Protein AF-A0A963E3A6-F1 (afdb_monomer)

Structure (mmCIF, N/CA/C/O backbone):
data_AF-A0A963E3A6-F1
#
_entry.id   AF-A0A963E3A6-F1
#
loop_
_atom_site.group_PDB
_atom_site.id
_atom_site.type_symbol
_atom_site.label_atom_id
_atom_site.label_alt_id
_atom_site.label_comp_id
_atom_site.label_asym_id
_atom_site.label_entity_id
_atom_site.label_seq_id
_atom_site.pdbx_PDB_ins_code
_atom_site.Cartn_x
_atom_site.Cartn_y
_atom_site.Cartn_z
_atom_site.occupancy
_atom_site.B_iso_or_equiv
_atom_site.auth_seq_id
_atom_site.auth_comp_id
_atom_site.auth_asym_id
_atom_site.auth_atom_i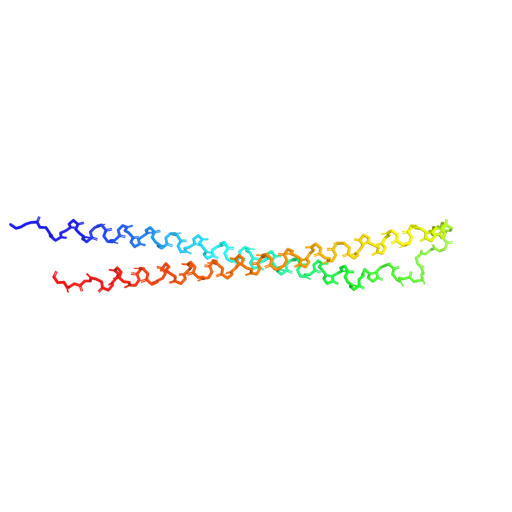d
_atom_site.pdbx_PDB_model_num
ATOM 1 N N . MET A 1 1 ? -28.104 -14.022 41.139 1.00 46.38 1 MET A N 1
ATOM 2 C CA . MET A 1 1 ? -27.861 -13.236 39.913 1.00 46.38 1 MET A CA 1
ATOM 3 C C . MET A 1 1 ? -26.509 -12.563 40.061 1.00 46.38 1 MET A C 1
ATOM 5 O O . MET A 1 1 ? -26.371 -11.742 40.955 1.00 46.38 1 MET A O 1
ATOM 9 N N . MET A 1 2 ? -25.504 -12.970 39.286 1.00 51.81 2 MET A N 1
ATOM 10 C CA . MET A 1 2 ? -24.153 -12.397 39.337 1.00 51.81 2 MET A CA 1
ATOM 11 C C . MET A 1 2 ? -23.502 -12.544 37.960 1.00 51.81 2 MET A C 1
ATOM 13 O O . MET A 1 2 ? -22.680 -13.426 37.794 1.00 51.81 2 MET A O 1
ATOM 17 N N . PHE A 1 3 ? -23.914 -11.745 36.967 1.00 53.28 3 PHE A N 1
ATOM 18 C CA . PHE A 1 3 ? -23.296 -11.755 35.627 1.00 53.28 3 PHE A CA 1
ATOM 19 C C . PHE A 1 3 ? -23.342 -10.417 34.843 1.00 53.28 3 PHE A C 1
ATOM 21 O O . PHE A 1 3 ? -23.596 -10.457 33.648 1.00 53.28 3 PHE A O 1
ATOM 28 N N . PRO A 1 4 ? -23.074 -9.229 35.426 1.00 58.00 4 PRO A N 1
ATOM 29 C CA . PRO A 1 4 ? -22.722 -8.075 34.593 1.00 58.00 4 PRO A CA 1
ATOM 30 C C . PRO A 1 4 ? -21.204 -7.975 34.363 1.00 58.00 4 PRO A C 1
ATOM 32 O O . PRO A 1 4 ? -20.768 -7.852 33.231 1.00 58.00 4 PRO A O 1
ATOM 35 N N . ILE A 1 5 ? -20.369 -8.107 35.403 1.00 57.50 5 ILE A N 1
ATOM 36 C CA . ILE A 1 5 ? -18.941 -7.704 35.373 1.00 57.50 5 ILE A CA 1
ATOM 37 C C . ILE A 1 5 ? -18.089 -8.466 34.336 1.00 57.50 5 ILE A C 1
ATOM 39 O O . ILE A 1 5 ? -17.165 -7.893 33.768 1.00 57.50 5 ILE A O 1
ATOM 43 N N . ILE A 1 6 ? -18.394 -9.741 34.074 1.00 62.00 6 ILE A N 1
ATOM 44 C CA . ILE A 1 6 ? -17.593 -10.583 33.167 1.00 62.00 6 ILE A CA 1
ATOM 45 C C . ILE A 1 6 ? -17.747 -10.128 31.705 1.00 62.00 6 ILE A C 1
ATOM 47 O O . ILE A 1 6 ? -16.752 -10.044 30.997 1.00 62.00 6 ILE A O 1
ATOM 51 N N . VAL A 1 7 ? -18.960 -9.743 31.291 1.00 60.44 7 VAL A N 1
ATOM 52 C CA . VAL A 1 7 ? -19.260 -9.324 29.908 1.00 60.44 7 VAL A CA 1
ATOM 53 C C . VAL A 1 7 ? -18.607 -7.976 29.574 1.00 60.44 7 VAL A C 1
ATOM 55 O O . VAL A 1 7 ? -18.072 -7.795 28.485 1.00 60.44 7 VAL A O 1
ATOM 58 N N . TRP A 1 8 ? -18.566 -7.041 30.530 1.00 59.34 8 TRP A N 1
ATOM 59 C CA . TRP A 1 8 ? -17.898 -5.743 30.3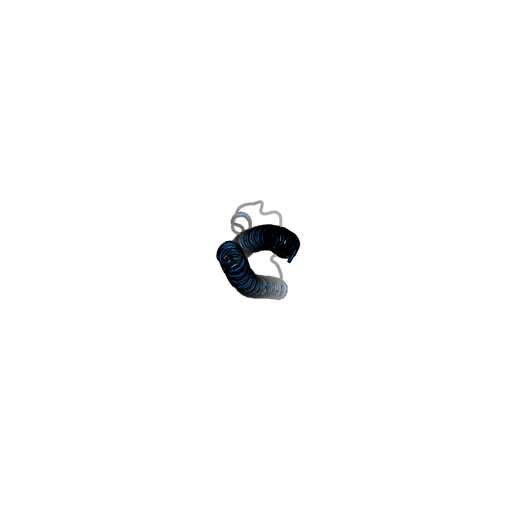43 1.00 59.34 8 TRP A CA 1
ATOM 60 C C . TRP A 1 8 ? -16.384 -5.884 30.178 1.00 59.34 8 TRP A C 1
ATOM 62 O O . TRP A 1 8 ? -15.801 -5.287 29.277 1.00 59.34 8 TRP A O 1
ATOM 72 N N . ALA A 1 9 ? -15.753 -6.715 31.013 1.00 68.50 9 ALA A N 1
ATOM 73 C CA . ALA A 1 9 ? -14.316 -6.960 30.934 1.00 68.50 9 ALA A CA 1
ATOM 74 C C . ALA A 1 9 ? -13.909 -7.657 29.621 1.00 68.50 9 ALA A C 1
ATOM 76 O O . ALA A 1 9 ? -12.809 -7.424 29.122 1.00 68.50 9 ALA A O 1
ATOM 77 N N . GLU A 1 10 ? -14.779 -8.497 29.051 1.00 73.19 10 GLU A N 1
ATOM 78 C CA . GLU A 1 10 ? -14.562 -9.125 27.741 1.00 73.19 10 GLU A CA 1
ATOM 79 C C . GLU A 1 10 ? -14.659 -8.103 26.596 1.00 73.19 10 GLU A C 1
ATOM 81 O O . GLU A 1 10 ? -13.745 -8.045 25.770 1.00 73.19 10 GLU A O 1
ATOM 86 N N . ASN A 1 11 ? -15.672 -7.228 26.604 1.00 81.38 11 ASN A N 1
ATOM 87 C CA . ASN A 1 11 ? -15.819 -6.162 25.604 1.00 81.38 11 ASN A CA 1
ATOM 88 C C . ASN A 1 11 ? -14.648 -5.165 25.632 1.00 81.38 11 ASN A C 1
ATOM 90 O O . ASN A 1 11 ? -14.121 -4.803 24.582 1.00 81.38 11 ASN A O 1
ATOM 94 N N . GLU A 1 12 ? -14.184 -4.755 26.817 1.00 84.38 12 GLU A N 1
ATOM 95 C CA . GLU A 1 12 ? -13.017 -3.869 26.955 1.00 84.38 12 GLU A CA 1
ATOM 96 C C . GLU A 1 12 ? -11.739 -4.509 26.390 1.00 84.38 12 GLU A C 1
ATOM 98 O O . GLU A 1 12 ? -10.957 -3.861 25.690 1.00 84.38 12 GLU A O 1
ATOM 103 N N . GLN A 1 13 ? -11.521 -5.801 26.654 1.00 88.38 13 GLN A N 1
ATOM 104 C CA . GLN A 1 13 ? -10.378 -6.523 26.094 1.00 88.38 13 GLN A CA 1
ATOM 105 C C . GLN A 1 13 ? -10.465 -6.660 24.574 1.00 88.38 13 GLN A C 1
ATOM 107 O O . GLN A 1 13 ? -9.431 -6.625 23.900 1.00 88.38 13 GLN A O 1
ATOM 112 N N . GLU A 1 14 ? -11.665 -6.840 24.030 1.00 88.44 14 GLU A N 1
ATOM 113 C CA . GLU A 1 14 ? -11.882 -6.943 22.591 1.00 88.44 14 GLU A CA 1
ATOM 114 C C . GLU A 1 14 ? -11.654 -5.601 21.886 1.00 88.44 14 GLU A C 1
ATOM 116 O O . GLU A 1 14 ? -10.919 -5.559 20.897 1.00 88.44 14 GLU A O 1
ATOM 121 N N . VAL A 1 15 ? -12.142 -4.496 22.456 1.00 91.19 15 VAL A N 1
ATOM 122 C CA . VAL A 1 15 ? -11.861 -3.135 21.968 1.00 91.19 15 VAL A CA 1
ATOM 123 C C . VAL A 1 15 ? -10.355 -2.869 21.933 1.00 91.19 15 VAL A C 1
ATOM 125 O O . VAL A 1 15 ? -9.828 -2.515 20.881 1.00 91.19 15 VAL A O 1
ATOM 128 N N . LEU A 1 16 ? -9.621 -3.154 23.015 1.00 93.50 16 LEU A N 1
ATOM 129 C CA . LEU A 1 16 ? -8.162 -2.969 23.055 1.00 93.50 16 LEU A CA 1
ATOM 130 C C . LEU A 1 16 ? -7.421 -3.797 21.989 1.00 93.50 16 LEU A C 1
ATOM 132 O O . LEU A 1 16 ? -6.403 -3.365 21.434 1.00 93.50 16 LEU A O 1
ATOM 136 N N . ARG A 1 17 ? -7.901 -5.010 21.687 1.00 94.50 17 ARG A N 1
ATOM 137 C CA . ARG A 1 17 ? -7.327 -5.847 20.620 1.00 94.50 17 ARG A CA 1
ATOM 138 C C . ARG A 1 17 ? -7.582 -5.241 19.244 1.00 94.50 17 ARG A C 1
ATOM 140 O O . ARG A 1 17 ? -6.654 -5.210 18.431 1.00 94.50 17 ARG A O 1
ATOM 147 N N . LEU A 1 18 ? -8.796 -4.757 18.996 1.00 95.44 18 LEU A N 1
ATOM 148 C CA . LEU A 1 18 ? -9.171 -4.114 17.738 1.00 95.44 18 LEU A CA 1
ATOM 149 C C . LEU A 1 18 ? -8.431 -2.789 17.535 1.00 95.44 18 LEU A C 1
ATOM 151 O O . LEU A 1 18 ? -7.948 -2.536 16.436 1.00 95.44 18 LEU A O 1
ATOM 155 N N . GLU A 1 19 ? -8.240 -1.985 18.580 1.00 95.56 19 GLU A N 1
ATOM 156 C CA . GLU A 1 19 ? -7.432 -0.760 18.524 1.00 95.56 19 GLU A CA 1
ATOM 157 C C . GLU A 1 19 ? -5.970 -1.052 18.176 1.00 95.56 19 GLU A C 1
ATOM 159 O O . GLU A 1 19 ? -5.363 -0.370 17.347 1.00 95.56 19 GLU A O 1
ATOM 164 N N . LYS A 1 20 ? -5.392 -2.108 18.761 1.00 97.38 20 LYS A N 1
ATOM 165 C CA . LYS A 1 20 ? -4.033 -2.539 18.420 1.00 97.38 20 LYS A CA 1
ATOM 166 C C . LYS A 1 20 ? -3.933 -2.993 16.962 1.00 97.38 20 LYS A C 1
ATOM 168 O O . LYS A 1 20 ? -2.947 -2.677 16.292 1.00 97.38 20 LYS A O 1
ATOM 173 N N . ALA A 1 21 ? -4.929 -3.733 16.471 1.00 96.88 21 ALA A N 1
ATOM 174 C CA . ALA A 1 21 ? -5.006 -4.118 15.064 1.00 96.88 21 ALA A CA 1
ATOM 175 C C . ALA A 1 21 ? -5.135 -2.878 14.163 1.00 96.88 21 ALA A C 1
ATOM 177 O O . ALA A 1 21 ? -4.393 -2.750 13.193 1.00 96.88 21 ALA A O 1
ATOM 178 N N . LEU A 1 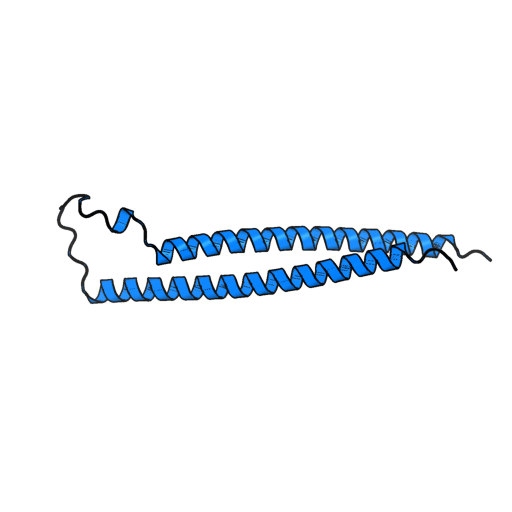22 ? -5.975 -1.915 14.547 1.00 97.19 22 LEU A N 1
ATOM 179 C CA . LEU A 1 22 ? -6.171 -0.657 13.835 1.00 97.19 22 LEU A CA 1
ATOM 180 C C . LEU A 1 22 ? -4.870 0.146 13.728 1.00 97.19 22 LEU A C 1
ATOM 182 O O . LEU A 1 22 ? -4.524 0.602 12.640 1.00 97.19 22 LEU A O 1
ATOM 186 N N . MET A 1 23 ? -4.115 0.278 14.823 1.00 97.62 23 MET A N 1
ATOM 187 C CA . MET A 1 23 ? -2.804 0.938 14.806 1.00 97.62 23 MET A CA 1
ATOM 188 C C . MET A 1 23 ? -1.833 0.248 13.847 1.00 97.62 23 MET A C 1
ATOM 190 O O . MET A 1 23 ? -1.118 0.922 13.106 1.00 97.62 23 MET A O 1
ATOM 194 N N . ARG A 1 24 ? -1.814 -1.090 13.827 1.00 97.94 24 ARG A N 1
ATOM 195 C CA . ARG A 1 24 ? -0.967 -1.853 12.903 1.00 97.94 24 ARG A CA 1
ATOM 196 C C . ARG A 1 24 ? -1.354 -1.599 11.445 1.00 97.94 24 ARG A C 1
ATOM 198 O O . ARG A 1 24 ? -0.475 -1.300 10.643 1.00 97.94 24 ARG A O 1
ATOM 205 N N . VAL A 1 25 ? -2.644 -1.671 11.119 1.00 98.06 25 VAL A N 1
ATOM 206 C CA . VAL A 1 25 ? -3.158 -1.409 9.763 1.00 98.06 25 VAL A CA 1
ATOM 207 C C . VAL A 1 25 ? -2.830 0.018 9.323 1.00 98.06 25 VAL A C 1
ATOM 209 O O . VAL A 1 25 ? -2.392 0.232 8.197 1.00 98.06 25 VAL A O 1
ATOM 212 N N . GLN A 1 26 ? -2.957 1.005 10.215 1.00 96.19 26 GLN A N 1
ATOM 213 C CA . GLN A 1 26 ? -2.581 2.392 9.921 1.00 96.19 26 GLN A CA 1
ATOM 214 C C . GLN A 1 26 ? -1.086 2.547 9.621 1.00 96.19 26 GLN A C 1
ATOM 216 O O . GLN A 1 26 ? -0.719 3.232 8.664 1.00 96.19 26 GLN A O 1
ATOM 221 N N . GLN A 1 27 ? -0.222 1.903 10.410 1.00 97.69 27 GLN A N 1
ATOM 222 C CA . GLN A 1 27 ? 1.223 1.911 10.170 1.00 97.69 27 GLN A CA 1
ATOM 223 C C . GLN A 1 27 ? 1.570 1.263 8.828 1.00 97.69 27 GLN A C 1
ATOM 225 O O . GLN A 1 27 ? 2.394 1.793 8.081 1.00 97.69 27 GLN A O 1
ATOM 230 N N . GLU A 1 28 ? 0.922 0.147 8.496 1.00 97.94 28 GLU A N 1
ATOM 231 C CA . GLU A 1 28 ? 1.130 -0.539 7.224 1.00 97.94 28 GLU A CA 1
ATOM 232 C C . GLU A 1 28 ? 0.644 0.306 6.041 1.00 97.94 28 GLU A C 1
ATOM 234 O O . GLU A 1 28 ? 1.384 0.486 5.075 1.00 97.94 28 GLU A O 1
ATOM 239 N N . ALA A 1 29 ? -0.533 0.929 6.147 1.00 96.31 29 ALA A N 1
ATOM 240 C CA . ALA A 1 29 ? -1.061 1.823 5.119 1.00 96.31 29 ALA A CA 1
ATOM 241 C C . ALA A 1 29 ? -0.126 3.017 4.874 1.00 96.31 29 ALA A C 1
ATOM 243 O O . ALA A 1 29 ? 0.131 3.387 3.726 1.00 96.31 29 ALA A O 1
ATOM 244 N N . GLN A 1 30 ? 0.441 3.594 5.940 1.00 96.69 30 GLN A N 1
ATOM 245 C CA . GLN A 1 30 ? 1.441 4.652 5.819 1.00 96.69 30 GLN A CA 1
ATOM 246 C C . GLN A 1 30 ? 2.706 4.147 5.114 1.00 96.69 30 GLN A C 1
ATOM 248 O O . GLN A 1 30 ? 3.217 4.832 4.228 1.00 96.69 30 GLN A O 1
ATOM 253 N N . ALA A 1 31 ? 3.201 2.959 5.467 1.00 97.88 31 ALA A N 1
ATOM 254 C CA . ALA A 1 31 ? 4.383 2.373 4.842 1.00 97.88 31 ALA A CA 1
ATOM 255 C C . ALA A 1 31 ? 4.169 2.097 3.344 1.00 97.88 31 ALA A C 1
ATOM 257 O O . ALA A 1 31 ? 5.011 2.484 2.532 1.00 97.88 31 ALA A O 1
ATOM 258 N N . VAL A 1 32 ? 3.031 1.506 2.967 1.00 97.69 32 VAL A N 1
ATOM 259 C CA . VAL A 1 32 ? 2.645 1.262 1.565 1.00 97.69 32 VAL A CA 1
ATOM 260 C C . VAL A 1 32 ? 2.549 2.578 0.796 1.00 97.69 32 VAL A C 1
ATOM 262 O O . VAL A 1 32 ? 3.081 2.691 -0.308 1.00 97.69 32 VAL A O 1
ATOM 265 N N . HIS A 1 33 ? 1.957 3.613 1.395 1.00 96.50 33 HIS A N 1
ATOM 266 C CA . HIS A 1 33 ? 1.890 4.933 0.775 1.00 96.50 33 HIS A CA 1
ATOM 267 C C . HIS A 1 33 ? 3.281 5.542 0.535 1.00 96.50 33 HIS A C 1
ATOM 269 O O . HIS A 1 33 ? 3.549 6.063 -0.547 1.00 96.50 33 HIS A O 1
ATOM 275 N N . GLN A 1 34 ? 4.198 5.443 1.504 1.00 97.25 34 GLN A N 1
ATOM 276 C CA . GLN A 1 34 ? 5.575 5.922 1.320 1.00 97.25 34 GLN A CA 1
ATOM 277 C C . GLN A 1 34 ? 6.307 5.155 0.210 1.00 97.25 34 GLN A C 1
ATOM 279 O O . GLN A 1 34 ? 6.997 5.766 -0.607 1.00 97.25 34 GLN A O 1
ATOM 284 N N . GLN A 1 35 ? 6.132 3.832 0.140 1.00 97.50 35 GLN A N 1
ATOM 285 C CA . GLN A 1 35 ? 6.702 3.021 -0.939 1.00 97.50 35 GLN A CA 1
ATOM 286 C C . GLN A 1 35 ? 6.143 3.429 -2.303 1.00 97.50 35 GLN A C 1
ATOM 288 O O . GLN A 1 35 ? 6.906 3.555 -3.259 1.00 97.50 35 GLN A O 1
ATOM 293 N N . PHE A 1 36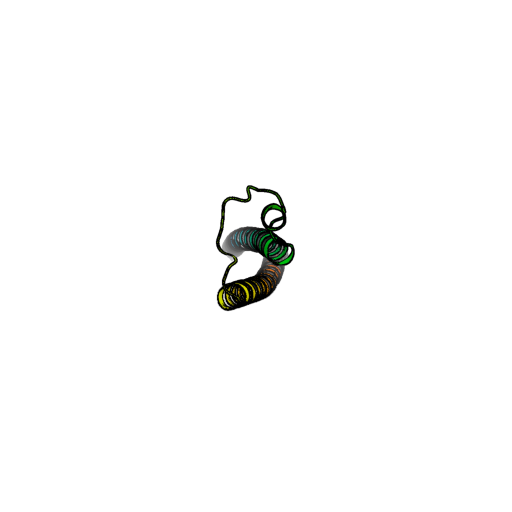 ? 4.841 3.708 -2.386 1.00 97.88 36 PHE A N 1
ATOM 294 C CA . PHE A 1 36 ? 4.205 4.170 -3.616 1.00 97.88 36 PHE A CA 1
ATOM 295 C C . PHE A 1 36 ? 4.842 5.469 -4.123 1.00 97.88 36 PHE A C 1
ATOM 297 O O . PHE A 1 36 ? 5.236 5.547 -5.285 1.00 97.88 36 PHE A O 1
ATOM 304 N N . LEU A 1 37 ? 5.016 6.465 -3.246 1.00 96.25 37 LEU A N 1
ATOM 305 C CA . LEU A 1 37 ? 5.669 7.732 -3.599 1.00 96.25 37 LEU A CA 1
ATOM 306 C C . LEU A 1 37 ? 7.109 7.516 -4.077 1.00 96.25 37 LEU A C 1
ATOM 308 O O . LEU A 1 37 ? 7.531 8.098 -5.075 1.00 96.25 37 LEU A O 1
ATOM 312 N N . MET A 1 38 ? 7.857 6.640 -3.405 1.00 97.56 38 MET A N 1
ATOM 313 C CA . MET A 1 38 ? 9.224 6.311 -3.803 1.00 97.56 38 MET A CA 1
ATOM 314 C C . MET A 1 38 ? 9.274 5.671 -5.201 1.00 97.56 38 MET A C 1
ATOM 316 O O . MET A 1 38 ? 10.060 6.104 -6.043 1.00 97.56 38 MET A O 1
ATOM 320 N N . ILE A 1 39 ? 8.435 4.668 -5.480 1.00 96.75 39 ILE A N 1
ATOM 321 C CA . ILE A 1 39 ? 8.399 3.994 -6.790 1.00 96.75 39 ILE A CA 1
ATOM 322 C C . ILE A 1 39 ? 7.918 4.951 -7.886 1.00 96.75 39 ILE A C 1
ATOM 324 O O . ILE A 1 39 ? 8.451 4.936 -8.998 1.00 96.75 39 ILE A O 1
ATOM 328 N N . GLN A 1 40 ? 6.967 5.834 -7.577 1.00 95.88 40 GLN A N 1
ATOM 329 C CA . GLN A 1 40 ? 6.499 6.860 -8.504 1.00 95.88 40 GLN A CA 1
ATOM 330 C C . GLN A 1 40 ? 7.648 7.778 -8.937 1.00 95.88 40 GLN A C 1
ATOM 332 O O . GLN A 1 40 ? 7.804 8.059 -10.129 1.00 95.88 40 GLN A O 1
ATOM 337 N N . GLU A 1 41 ? 8.479 8.204 -7.987 1.00 94.62 41 GLU A N 1
ATOM 338 C CA . GLU A 1 41 ? 9.659 9.025 -8.249 1.00 94.62 41 GLU A CA 1
ATOM 339 C C . GLU A 1 41 ? 10.726 8.269 -9.055 1.00 94.62 41 GLU A C 1
ATOM 341 O O . GLU A 1 41 ? 11.254 8.810 -10.028 1.00 94.62 41 GLU A O 1
ATOM 346 N N . LEU A 1 42 ? 10.987 6.994 -8.743 1.00 93.38 42 LEU A N 1
ATOM 347 C CA . LEU A 1 42 ? 11.889 6.152 -9.541 1.00 93.38 42 LEU A CA 1
ATOM 348 C C . LEU A 1 42 ? 11.410 6.031 -10.991 1.00 93.38 42 LEU A C 1
ATOM 350 O O . LEU A 1 42 ? 12.186 6.247 -11.922 1.00 93.38 42 LEU A O 1
ATOM 354 N N . ARG A 1 43 ? 10.116 5.771 -11.200 1.00 93.75 43 ARG A N 1
ATOM 355 C CA . ARG A 1 43 ? 9.519 5.699 -12.538 1.00 93.75 43 ARG A CA 1
ATOM 356 C C . ARG A 1 43 ? 9.644 7.026 -13.277 1.00 93.75 43 ARG A C 1
ATOM 358 O O . ARG A 1 43 ? 9.955 7.037 -14.469 1.00 93.75 43 ARG A O 1
ATOM 365 N N . ARG A 1 44 ? 9.410 8.148 -12.589 1.00 91.88 44 ARG A N 1
ATOM 366 C CA . ARG A 1 44 ? 9.578 9.489 -13.162 1.00 91.88 44 ARG A CA 1
ATOM 367 C C . ARG A 1 44 ? 11.015 9.704 -13.633 1.00 91.88 44 ARG A C 1
ATOM 369 O O . ARG A 1 44 ? 11.202 10.166 -14.757 1.00 91.88 44 ARG A O 1
ATOM 376 N N . ASN A 1 45 ? 11.995 9.324 -12.817 1.00 90.38 45 ASN A N 1
ATOM 377 C CA . ASN A 1 45 ? 13.416 9.447 -13.139 1.00 90.38 45 ASN A CA 1
ATOM 378 C C . ASN A 1 45 ? 13.821 8.557 -14.319 1.00 90.38 45 ASN A C 1
ATOM 380 O O . ASN A 1 45 ? 14.539 9.018 -15.206 1.00 90.38 45 ASN A O 1
ATOM 384 N N . GLU A 1 46 ? 13.321 7.318 -14.382 1.00 88.38 46 GLU A N 1
ATOM 385 C CA . GLU A 1 46 ? 13.533 6.456 -15.546 1.00 88.38 46 GLU A CA 1
ATOM 386 C C . GLU A 1 46 ? 12.970 7.132 -16.803 1.00 88.38 46 GLU A C 1
ATOM 388 O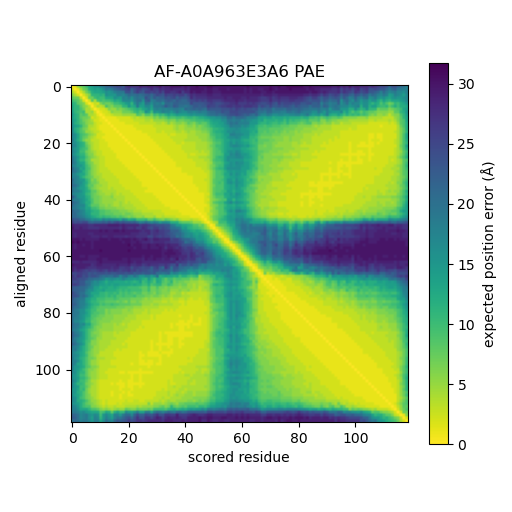 O . GLU A 1 46 ? 13.695 7.310 -17.776 1.00 88.38 46 GLU A O 1
ATOM 393 N N . ILE A 1 47 ? 11.720 7.605 -16.794 1.00 87.44 47 ILE A N 1
ATOM 394 C CA . ILE A 1 47 ? 11.096 8.223 -17.977 1.00 87.44 47 ILE A CA 1
ATOM 395 C C . ILE A 1 47 ? 11.845 9.482 -18.424 1.00 87.44 47 ILE A C 1
ATOM 397 O O . ILE A 1 47 ? 12.228 9.566 -19.593 1.00 87.44 47 ILE A O 1
ATOM 401 N N . GLN A 1 48 ? 12.072 10.426 -17.506 1.00 84.62 48 GLN A N 1
ATOM 402 C CA . GLN A 1 48 ? 12.704 11.715 -17.801 1.00 84.62 48 GLN A CA 1
ATOM 403 C C . GLN A 1 48 ? 14.178 11.571 -18.199 1.00 84.62 48 GLN A C 1
ATOM 405 O O . GLN A 1 48 ? 14.696 12.431 -18.903 1.00 84.62 48 GLN A O 1
ATOM 410 N N . GLY A 1 49 ? 14.827 10.464 -17.817 1.00 67.31 49 GLY A N 1
ATOM 411 C CA . GLY A 1 49 ? 16.265 10.296 -17.977 1.00 67.31 49 GLY A CA 1
ATOM 412 C C . GLY A 1 49 ? 17.040 11.169 -16.988 1.00 67.31 49 GLY A C 1
ATOM 413 O O . GLY A 1 49 ? 16.543 12.167 -16.471 1.00 67.31 49 GLY A O 1
ATOM 414 N N . SER A 1 50 ? 18.282 10.789 -16.690 1.00 54.72 50 SER A N 1
ATOM 415 C CA . SER A 1 50 ? 19.167 11.661 -15.917 1.00 54.72 50 SER A CA 1
ATOM 416 C C . SER A 1 50 ? 19.582 12.851 -16.793 1.00 54.72 50 SER A C 1
ATOM 418 O O . SER A 1 50 ? 20.155 12.608 -17.857 1.00 54.72 50 SER A O 1
ATOM 420 N N . PRO A 1 51 ? 19.408 14.116 -16.359 1.00 49.22 51 PRO A N 1
ATOM 421 C CA . PRO A 1 51 ? 19.923 15.272 -17.097 1.00 49.22 51 PRO A CA 1
ATOM 422 C C . PRO A 1 51 ? 21.451 15.234 -17.288 1.00 49.22 51 PRO A C 1
ATOM 424 O O . PRO A 1 51 ? 21.991 15.956 -18.120 1.00 49.22 51 PRO A O 1
ATOM 427 N N . LEU A 1 52 ? 22.162 14.382 -16.538 1.00 46.91 52 LEU A N 1
ATOM 428 C CA . LEU A 1 52 ? 23.602 14.167 -16.691 1.00 46.91 52 LEU A CA 1
ATOM 429 C C . LEU A 1 52 ? 23.962 13.285 -17.898 1.00 46.91 52 LEU A C 1
ATOM 431 O O . LEU A 1 52 ? 25.103 13.336 -18.346 1.00 46.91 52 LEU A O 1
ATOM 435 N N . ALA A 1 53 ? 23.023 12.491 -18.426 1.00 46.34 53 ALA A N 1
ATOM 436 C CA . ALA A 1 53 ? 23.254 11.652 -19.606 1.00 46.34 53 ALA A CA 1
ATOM 437 C C . ALA A 1 53 ? 23.168 12.441 -20.927 1.00 46.34 53 ALA A C 1
ATOM 439 O O . ALA A 1 53 ? 23.732 12.003 -21.926 1.00 46.34 53 ALA A O 1
ATOM 440 N N . ASP A 1 54 ? 22.524 13.613 -20.907 1.00 44.28 54 ASP A N 1
ATOM 441 C CA . ASP A 1 54 ? 22.299 14.471 -22.077 1.00 44.28 54 ASP A CA 1
ATOM 442 C C . ASP A 1 54 ? 23.222 15.700 -22.132 1.00 44.28 54 ASP A C 1
ATOM 444 O O . ASP A 1 54 ? 23.042 16.552 -22.997 1.00 44.28 54 ASP A O 1
ATOM 448 N N . LEU A 1 55 ? 24.230 15.821 -21.254 1.00 42.50 55 LEU A N 1
ATOM 449 C CA . LEU A 1 55 ? 25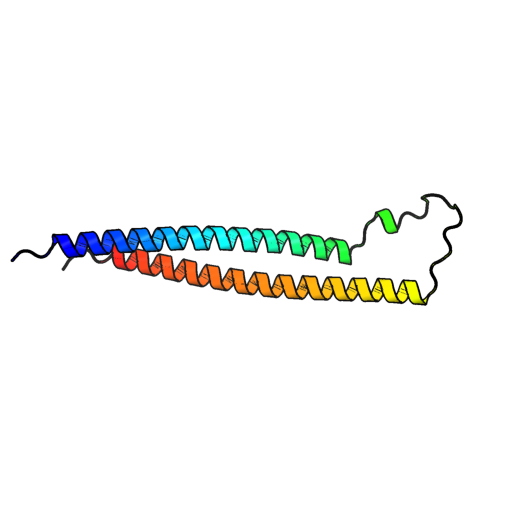.235 16.890 -21.346 1.00 42.50 55 LEU A CA 1
ATOM 450 C C . LEU A 1 55 ? 26.186 16.624 -22.531 1.00 42.50 55 LEU A C 1
ATOM 452 O O . LEU A 1 55 ? 27.103 15.804 -22.403 1.00 42.50 55 LEU A O 1
ATOM 456 N N . PRO A 1 56 ? 26.071 17.346 -23.664 1.00 43.78 56 PRO A N 1
ATOM 457 C CA . PRO A 1 56 ? 27.002 17.225 -24.773 1.00 43.78 56 PRO A CA 1
ATOM 458 C C . PRO A 1 56 ? 28.220 18.086 -24.419 1.00 43.78 56 PRO A C 1
ATOM 460 O O . PRO A 1 56 ? 28.311 19.249 -24.803 1.00 43.78 56 PRO A O 1
ATOM 463 N N . GLY A 1 57 ? 29.125 17.564 -23.589 1.00 46.41 57 GLY A N 1
ATOM 464 C CA . GLY A 1 57 ? 30.286 18.350 -23.154 1.00 46.41 57 GLY A CA 1
ATOM 465 C C . GLY A 1 57 ? 31.189 17.752 -22.079 1.00 46.41 57 GLY A C 1
ATOM 466 O O . GLY A 1 57 ? 32.271 18.292 -21.849 1.00 46.41 57 GLY A O 1
ATOM 467 N N . ALA A 1 58 ? 30.817 16.639 -21.439 1.00 46.59 58 ALA A N 1
ATOM 468 C CA . ALA A 1 58 ? 31.701 15.950 -20.502 1.00 46.59 58 ALA A CA 1
ATOM 469 C C . ALA A 1 58 ? 32.773 15.156 -21.273 1.00 46.59 58 ALA A C 1
ATOM 471 O O . ALA A 1 58 ? 32.638 13.966 -21.524 1.00 46.59 58 ALA A O 1
ATOM 472 N N . THR A 1 59 ? 33.830 15.864 -21.676 1.00 44.03 59 THR A N 1
ATOM 473 C CA . THR A 1 59 ? 35.106 15.358 -22.207 1.00 44.03 59 THR A CA 1
ATOM 474 C C . THR A 1 59 ? 35.012 14.408 -23.406 1.00 44.03 59 THR A C 1
ATOM 476 O O . THR A 1 59 ? 34.775 13.212 -23.279 1.00 44.03 59 THR A O 1
ATOM 479 N N . VAL A 1 60 ? 35.344 14.936 -24.587 1.00 47.78 60 VAL A N 1
ATOM 480 C CA . VAL A 1 60 ? 35.697 14.169 -25.792 1.00 47.78 60 VAL A CA 1
ATOM 481 C C . VAL A 1 60 ? 37.045 13.460 -25.560 1.00 47.78 60 VAL A C 1
ATOM 483 O O . VAL A 1 60 ? 38.066 13.807 -26.143 1.00 47.78 60 VAL A O 1
ATOM 486 N N . GLN A 1 61 ? 37.079 12.490 -24.650 1.00 51.84 61 GLN A N 1
ATOM 487 C CA . GLN A 1 61 ? 38.077 11.427 -24.642 1.00 51.84 61 GLN A CA 1
ATOM 488 C C . GLN A 1 61 ? 37.374 10.179 -25.154 1.00 51.84 61 GLN A C 1
ATOM 490 O O . GLN A 1 61 ? 36.628 9.551 -24.412 1.00 51.84 61 GLN A O 1
ATOM 495 N N . SER A 1 62 ? 37.583 9.898 -26.446 1.00 50.25 62 SER A N 1
ATOM 496 C CA . SER A 1 62 ? 37.284 8.669 -27.192 1.00 50.25 62 SER A CA 1
ATOM 497 C C . SER A 1 62 ? 36.560 7.569 -26.412 1.00 50.25 62 SER A C 1
ATOM 499 O O . SER A 1 62 ? 37.114 6.499 -26.168 1.00 50.25 62 SER A O 1
ATOM 501 N N . THR A 1 63 ? 35.305 7.803 -26.041 1.00 53.84 63 THR A N 1
ATOM 502 C CA . THR A 1 63 ? 34.420 6.718 -25.642 1.00 53.84 63 THR A CA 1
ATOM 503 C C . THR A 1 63 ? 33.896 6.141 -26.952 1.00 53.84 63 THR A C 1
ATOM 505 O O . THR A 1 63 ? 33.374 6.909 -27.767 1.00 53.84 63 THR A O 1
ATOM 508 N N . PRO A 1 64 ? 34.091 4.841 -27.234 1.00 59.91 64 PRO A N 1
ATOM 509 C CA . PRO A 1 64 ? 33.574 4.246 -28.456 1.00 59.91 64 PRO A CA 1
ATOM 510 C C . PRO A 1 64 ? 32.075 4.522 -28.531 1.00 59.91 64 PRO A C 1
ATOM 512 O O . PRO A 1 64 ? 31.366 4.294 -27.548 1.00 59.91 64 PRO A O 1
ATOM 515 N N . ILE A 1 65 ? 31.598 5.030 -29.671 1.00 60.72 65 ILE A N 1
ATOM 516 C CA . ILE A 1 65 ? 30.158 5.135 -29.912 1.00 60.72 65 ILE A CA 1
ATOM 517 C C . ILE A 1 65 ? 29.588 3.726 -29.685 1.00 60.72 65 ILE A C 1
ATOM 519 O O . ILE A 1 65 ? 30.062 2.794 -30.346 1.00 60.72 65 ILE A O 1
ATOM 523 N N . PRO A 1 66 ? 28.638 3.545 -28.745 1.00 62.28 66 PRO A N 1
ATOM 524 C CA . PRO A 1 66 ? 28.052 2.240 -28.477 1.00 62.28 66 PRO A CA 1
ATOM 525 C C . PRO A 1 66 ? 27.546 1.622 -29.773 1.00 62.28 66 PRO A C 1
ATOM 527 O O . PRO A 1 66 ? 26.994 2.321 -30.627 1.00 62.28 66 PRO A O 1
ATOM 530 N N . LYS A 1 67 ? 27.718 0.313 -29.937 1.00 78.12 67 LYS A N 1
ATOM 531 C CA . LYS A 1 67 ? 27.139 -0.372 -31.095 1.00 78.12 67 LYS A CA 1
ATOM 532 C C . LYS A 1 67 ? 25.618 -0.190 -31.073 1.00 78.12 67 LYS A C 1
ATOM 534 O O . LYS A 1 67 ? 25.014 -0.133 -30.005 1.00 78.12 67 LYS A O 1
ATOM 539 N N . TYR A 1 68 ? 24.990 -0.121 -32.247 1.00 77.31 68 TYR A N 1
ATOM 540 C CA . TYR A 1 68 ? 23.532 0.023 -32.372 1.00 77.31 68 TYR A CA 1
ATOM 541 C C . TYR A 1 68 ? 22.765 -1.002 -31.514 1.00 77.31 68 TYR A C 1
ATOM 543 O O . TYR A 1 68 ? 21.802 -0.648 -30.840 1.00 77.31 68 TYR A O 1
ATOM 551 N N . GLU A 1 69 ? 23.250 -2.246 -31.464 1.00 81.88 69 GLU A N 1
ATOM 552 C CA . GLU A 1 69 ? 22.699 -3.318 -30.624 1.00 81.88 69 GLU A CA 1
ATOM 553 C C . GLU A 1 69 ? 22.684 -2.957 -29.131 1.00 81.88 69 GLU A C 1
ATOM 555 O O . GLU A 1 69 ? 21.671 -3.156 -28.467 1.00 81.88 69 GLU A O 1
ATOM 560 N N . GLU A 1 70 ? 23.756 -2.353 -28.611 1.00 81.88 70 GLU A N 1
ATOM 561 C CA . GLU A 1 70 ? 23.837 -1.921 -27.211 1.00 81.88 70 GLU A CA 1
ATOM 562 C C . GLU A 1 70 ? 22.861 -0.777 -26.917 1.00 81.88 70 GLU A C 1
ATOM 564 O O . GLU A 1 70 ? 22.265 -0.726 -25.843 1.00 81.88 70 GLU A O 1
ATOM 569 N N . MET A 1 71 ? 22.666 0.147 -27.865 1.00 79.50 71 MET A N 1
ATOM 570 C CA . MET A 1 71 ? 21.673 1.215 -27.708 1.00 79.50 71 MET A CA 1
ATOM 571 C C . MET A 1 71 ? 20.252 0.649 -27.668 1.00 79.50 71 MET A C 1
ATOM 573 O O . MET A 1 71 ? 19.439 1.074 -26.846 1.00 79.50 71 MET A O 1
ATOM 577 N N . MET A 1 72 ? 19.956 -0.324 -28.532 1.00 81.69 72 MET A N 1
ATOM 578 C CA . MET A 1 72 ? 18.660 -1.001 -28.558 1.00 81.69 72 MET A CA 1
ATOM 579 C C . MET A 1 72 ? 18.412 -1.803 -27.278 1.00 81.69 72 MET A C 1
ATOM 581 O O . MET A 1 72 ? 17.319 -1.711 -26.722 1.00 81.69 72 MET A O 1
ATOM 585 N N . GLN A 1 73 ? 19.424 -2.509 -26.766 1.00 85.38 73 GLN A N 1
ATOM 586 C CA . GLN A 1 73 ? 19.348 -3.213 -25.483 1.00 85.38 73 GLN A CA 1
ATOM 587 C C . GLN A 1 73 ? 19.062 -2.252 -24.327 1.00 85.38 73 GLN A C 1
ATOM 589 O O . GLN A 1 73 ? 18.091 -2.453 -23.606 1.00 85.38 73 GLN A O 1
ATOM 594 N N . ARG A 1 74 ? 19.808 -1.145 -24.203 1.00 83.81 74 ARG A N 1
ATOM 595 C CA . ARG A 1 74 ? 19.572 -0.146 -23.142 1.00 83.81 74 ARG A CA 1
ATOM 596 C C . ARG A 1 74 ? 18.175 0.467 -23.209 1.00 83.81 74 ARG A C 1
ATOM 598 O O . ARG A 1 74 ? 17.568 0.728 -22.172 1.00 83.81 74 ARG A O 1
ATOM 605 N N . GLN A 1 75 ? 17.658 0.715 -24.415 1.00 84.56 75 GLN A N 1
ATOM 606 C CA . GLN A 1 75 ? 16.287 1.202 -24.576 1.00 84.56 75 GLN A CA 1
ATOM 607 C C . GLN A 1 75 ? 15.253 0.160 -24.156 1.00 84.56 75 GLN A C 1
ATOM 609 O O . GLN A 1 75 ? 14.249 0.530 -23.547 1.00 84.56 75 GLN A O 1
ATOM 614 N N . GLN A 1 76 ? 15.482 -1.115 -24.468 1.00 89.06 76 GLN A N 1
ATOM 615 C CA . GLN A 1 76 ? 14.586 -2.187 -24.054 1.00 89.06 76 GLN A CA 1
ATOM 616 C C . GLN A 1 76 ? 14.605 -2.362 -22.534 1.00 89.06 76 GLN A C 1
ATOM 618 O O . GLN A 1 76 ? 13.556 -2.283 -21.911 1.00 89.06 76 GLN A O 1
ATOM 623 N N . GLU A 1 77 ? 15.785 -2.443 -21.920 1.00 90.69 77 GLU A N 1
ATOM 624 C CA . GLU A 1 77 ? 15.928 -2.538 -20.462 1.00 90.69 77 GLU A CA 1
ATOM 625 C C . GLU A 1 77 ? 15.247 -1.372 -19.735 1.00 90.69 77 GLU A C 1
ATOM 627 O O . GLU A 1 77 ? 14.635 -1.552 -18.685 1.00 90.69 77 GLU A O 1
ATOM 632 N N . LYS A 1 78 ? 15.333 -0.157 -20.292 1.00 89.44 78 LYS A N 1
ATOM 633 C CA . LYS A 1 78 ? 14.637 1.016 -19.755 1.00 89.44 78 LYS A CA 1
ATOM 634 C C . LYS A 1 78 ? 13.117 0.835 -19.788 1.00 89.44 78 LYS A C 1
ATOM 636 O O . LYS A 1 78 ? 12.448 1.168 -18.812 1.00 89.44 78 LYS A O 1
ATOM 641 N N . LYS A 1 79 ? 12.569 0.334 -20.899 1.00 90.69 79 LYS A N 1
ATOM 642 C CA . LYS A 1 79 ? 11.131 0.045 -21.017 1.00 90.69 79 LYS A CA 1
ATOM 643 C C . LYS A 1 79 ? 10.709 -1.021 -20.015 1.00 90.69 79 LYS A C 1
ATOM 645 O O . LYS A 1 79 ? 9.765 -0.783 -19.270 1.00 90.69 79 LYS A O 1
ATOM 650 N N . ASP A 1 80 ? 11.470 -2.108 -19.927 1.0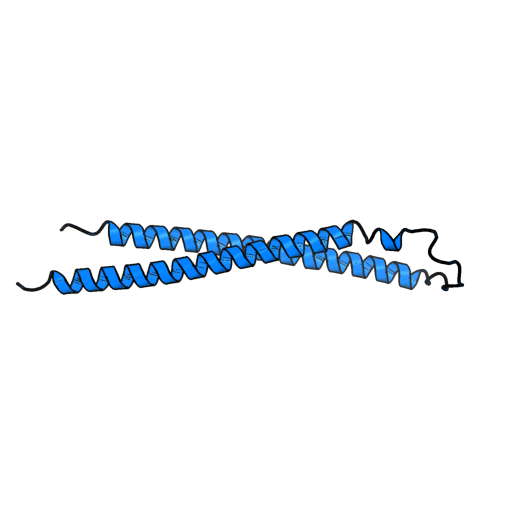0 94.56 80 ASP A N 1
ATOM 651 C CA . ASP A 1 80 ? 11.197 -3.212 -19.008 1.00 94.56 80 ASP A CA 1
ATOM 652 C C . ASP A 1 80 ? 11.168 -2.718 -17.550 1.00 94.56 80 ASP A C 1
ATOM 654 O O . ASP A 1 80 ? 10.247 -3.039 -16.801 1.00 94.56 80 ASP A O 1
ATOM 658 N N . ARG A 1 81 ? 12.116 -1.854 -17.148 1.00 94.44 81 ARG A N 1
ATOM 659 C CA . ARG A 1 81 ? 12.111 -1.234 -15.809 1.00 94.44 81 ARG A CA 1
ATOM 660 C C . ARG A 1 81 ? 10.884 -0.357 -15.571 1.00 94.44 81 ARG A C 1
ATOM 662 O O . ARG A 1 81 ? 10.293 -0.416 -14.497 1.00 94.44 81 ARG A O 1
ATOM 669 N N . VAL A 1 82 ? 10.479 0.458 -16.545 1.00 94.50 82 VAL A N 1
ATOM 670 C CA . VAL A 1 82 ? 9.278 1.303 -16.414 1.00 94.50 82 VAL A CA 1
ATOM 671 C C . VAL A 1 82 ? 8.011 0.453 -16.286 1.00 94.50 82 VAL A C 1
ATOM 673 O O . VAL A 1 82 ? 7.127 0.801 -15.501 1.00 94.50 82 VAL A O 1
ATOM 676 N N . GLU A 1 83 ? 7.914 -0.654 -17.020 1.00 96.19 83 GLU A N 1
ATOM 677 C CA . GLU A 1 83 ? 6.792 -1.595 -16.932 1.00 96.19 83 GLU A CA 1
ATOM 678 C C . GLU A 1 83 ? 6.739 -2.295 -15.568 1.00 96.19 83 GLU A C 1
ATOM 680 O O . GLU A 1 83 ? 5.674 -2.344 -14.944 1.00 96.19 83 GLU A O 1
ATOM 685 N N . GLN A 1 84 ? 7.887 -2.746 -15.053 1.00 97.12 84 GLN A N 1
ATOM 686 C CA . GLN A 1 84 ? 7.997 -3.318 -13.706 1.00 97.12 84 GLN A CA 1
ATOM 687 C C . GLN A 1 84 ? 7.543 -2.322 -12.634 1.00 97.12 84 GLN A C 1
ATOM 689 O O . GLN A 1 84 ? 6.639 -2.625 -11.860 1.00 97.12 84 GLN A O 1
ATOM 694 N N . LEU A 1 85 ? 8.082 -1.098 -12.651 1.00 96.94 85 LEU A N 1
ATOM 695 C CA . LEU A 1 85 ? 7.702 -0.053 -11.695 1.00 96.94 85 LEU A CA 1
ATOM 696 C C . LEU A 1 85 ? 6.213 0.311 -11.799 1.00 96.94 85 LEU A C 1
ATOM 698 O O . LEU A 1 85 ? 5.594 0.655 -10.800 1.00 96.94 85 LEU A O 1
ATOM 702 N N . THR A 1 86 ? 5.622 0.243 -12.995 1.00 95.62 86 THR A N 1
ATOM 703 C CA . THR A 1 86 ? 4.179 0.477 -13.178 1.00 95.62 86 THR A CA 1
ATOM 704 C C . THR A 1 86 ? 3.359 -0.634 -12.520 1.00 95.62 86 THR A C 1
ATOM 706 O O . THR A 1 86 ? 2.429 -0.341 -11.775 1.00 95.62 86 THR A O 1
ATOM 709 N N . THR A 1 87 ? 3.755 -1.892 -12.715 1.00 97.94 87 THR A N 1
ATOM 710 C CA . THR A 1 87 ? 3.103 -3.048 -12.080 1.00 97.94 87 THR A CA 1
ATOM 711 C C . THR A 1 87 ? 3.198 -2.980 -10.552 1.00 97.94 87 THR A C 1
ATOM 713 O O . THR A 1 87 ? 2.227 -3.269 -9.850 1.00 97.94 87 THR A O 1
ATOM 716 N N . ASP A 1 88 ? 4.347 -2.552 -10.022 1.00 97.62 88 ASP A N 1
ATOM 717 C CA . ASP A 1 88 ? 4.537 -2.373 -8.581 1.00 97.62 88 ASP A CA 1
ATOM 718 C C . ASP A 1 88 ? 3.630 -1.271 -8.015 1.00 97.62 88 ASP A C 1
ATOM 720 O O . ASP A 1 88 ? 3.048 -1.446 -6.943 1.00 97.62 88 ASP A O 1
ATOM 724 N N . LEU A 1 89 ? 3.454 -0.156 -8.737 1.00 98.00 89 LEU A N 1
ATOM 725 C CA . LEU A 1 89 ? 2.524 0.909 -8.340 1.00 98.00 89 LEU A CA 1
ATOM 726 C C . LEU A 1 89 ? 1.079 0.409 -8.279 1.00 98.00 89 LEU A C 1
ATOM 728 O O . LEU A 1 89 ? 0.386 0.702 -7.303 1.00 98.00 89 LEU A O 1
ATOM 732 N N . ASP A 1 90 ? 0.639 -0.365 -9.273 1.00 97.94 90 ASP A N 1
ATOM 733 C CA . ASP A 1 90 ? -0.713 -0.932 -9.300 1.00 97.94 90 ASP A CA 1
ATOM 734 C C . ASP A 1 90 ? -0.939 -1.876 -8.112 1.00 97.94 90 ASP A C 1
ATOM 736 O O . ASP A 1 90 ? -1.966 -1.809 -7.432 1.00 97.94 90 ASP A O 1
ATOM 740 N N . ARG A 1 91 ? 0.053 -2.716 -7.795 1.00 98.00 91 ARG A N 1
ATOM 741 C CA . ARG A 1 91 ? -0.002 -3.609 -6.634 1.00 98.00 91 ARG A CA 1
ATOM 742 C C . ARG A 1 91 ? -0.073 -2.839 -5.316 1.00 98.00 91 ARG A C 1
ATOM 744 O O . ARG A 1 91 ? -0.893 -3.178 -4.465 1.00 98.00 91 ARG A O 1
ATOM 751 N N . LEU A 1 92 ? 0.770 -1.821 -5.137 1.00 97.75 92 LEU A N 1
ATOM 752 C CA . LEU A 1 92 ? 0.767 -0.994 -3.926 1.00 97.75 92 LEU A CA 1
ATOM 753 C C . LEU A 1 92 ? -0.553 -0.234 -3.769 1.00 97.75 92 LEU A C 1
ATOM 755 O O . LEU A 1 92 ? -1.045 -0.092 -2.653 1.00 97.75 92 LEU A O 1
ATOM 759 N N . TYR A 1 93 ? -1.151 0.217 -4.874 1.00 95.81 93 TYR A N 1
ATOM 760 C CA . TYR A 1 93 ? -2.463 0.854 -4.858 1.00 95.81 93 TYR A CA 1
ATOM 761 C C . TYR A 1 93 ? -3.563 -0.102 -4.377 1.00 95.81 93 TYR A C 1
ATOM 763 O O . TYR A 1 93 ? -4.350 0.262 -3.503 1.00 95.81 93 TYR A O 1
ATOM 771 N N . LEU A 1 94 ? -3.592 -1.336 -4.893 1.00 98.00 94 LEU A N 1
ATOM 772 C CA . LEU A 1 94 ? -4.542 -2.358 -4.441 1.00 98.00 94 LEU A CA 1
ATOM 773 C C . LEU A 1 94 ? -4.362 -2.671 -2.952 1.00 98.00 94 LEU A C 1
ATOM 775 O O . LEU A 1 94 ? -5.329 -2.595 -2.199 1.00 98.00 94 LEU A O 1
ATOM 779 N N . GLN A 1 95 ? -3.125 -2.918 -2.514 1.00 97.62 95 GLN A N 1
ATOM 780 C CA . GLN A 1 95 ? -2.825 -3.195 -1.107 1.00 97.62 95 GLN A CA 1
ATOM 781 C C . GLN A 1 95 ? -3.229 -2.029 -0.193 1.00 97.62 95 GLN A C 1
ATOM 783 O O . GLN A 1 95 ? -3.760 -2.235 0.896 1.00 97.62 95 GLN A O 1
ATOM 788 N N . PHE A 1 96 ? -3.012 -0.785 -0.626 1.00 96.56 96 PHE A N 1
ATOM 789 C CA . PHE A 1 96 ? -3.431 0.389 0.136 1.00 96.56 96 PHE A CA 1
ATOM 790 C C . PHE A 1 96 ? -4.957 0.481 0.279 1.00 96.56 96 PHE A C 1
ATOM 792 O O . PHE A 1 96 ? -5.450 0.870 1.340 1.00 96.56 96 PHE A O 1
ATOM 799 N N . ASN A 1 97 ? -5.713 0.132 -0.763 1.00 96.56 97 ASN A N 1
ATOM 800 C CA . ASN A 1 97 ? -7.173 0.098 -0.688 1.00 96.56 97 ASN A CA 1
ATOM 801 C C . ASN A 1 97 ? -7.658 -1.005 0.258 1.00 96.56 97 ASN A C 1
ATOM 803 O O . ASN A 1 97 ? -8.477 -0.722 1.126 1.00 96.56 97 ASN A O 1
ATOM 807 N N . GLU A 1 98 ? -7.086 -2.208 0.171 1.00 98.00 98 GLU A N 1
ATOM 808 C CA . GLU A 1 98 ? -7.405 -3.320 1.079 1.00 98.00 98 GLU A CA 1
ATOM 809 C C . GLU A 1 98 ? -7.174 -2.937 2.549 1.00 98.00 98 GLU A C 1
ATOM 811 O O . GLU A 1 98 ? -8.040 -3.151 3.397 1.00 98.00 98 GLU A O 1
ATOM 816 N N . LEU A 1 99 ? -6.048 -2.280 2.851 1.00 97.81 99 LEU A N 1
ATOM 817 C CA . LEU A 1 99 ? -5.753 -1.782 4.198 1.00 97.81 99 LEU A CA 1
ATOM 818 C C . LEU A 1 99 ? -6.746 -0.702 4.653 1.00 97.81 99 LEU A C 1
ATOM 820 O O . LEU A 1 99 ? -7.059 -0.609 5.840 1.00 97.81 99 LEU A O 1
ATOM 824 N N . ASN A 1 100 ? -7.260 0.129 3.743 1.00 94.50 100 ASN A N 1
ATOM 825 C CA . ASN A 1 100 ? -8.286 1.114 4.087 1.00 94.50 100 ASN A CA 1
ATOM 826 C C . ASN A 1 100 ? -9.648 0.476 4.362 1.00 94.50 100 ASN A C 1
ATOM 828 O O . ASN A 1 100 ? -10.334 0.921 5.285 1.00 94.50 100 ASN A O 1
ATOM 832 N N . ASP A 1 101 ? -10.013 -0.556 3.609 1.00 97.81 101 ASP A N 1
ATOM 833 C CA . ASP A 1 101 ? -11.238 -1.318 3.840 1.00 97.81 101 ASP A CA 1
ATOM 834 C C . ASP A 1 101 ? -11.167 -2.053 5.188 1.00 97.81 101 ASP A C 1
ATOM 836 O O . ASP A 1 101 ? -12.105 -1.988 5.989 1.00 97.81 101 ASP A O 1
ATOM 840 N N . GLU A 1 102 ? -10.022 -2.668 5.507 1.00 97.50 102 GLU A N 1
ATOM 841 C CA . GLU A 1 102 ? -9.778 -3.287 6.815 1.00 97.50 102 GLU A CA 1
ATOM 842 C C . GLU A 1 102 ? -9.844 -2.252 7.945 1.00 97.50 102 GLU A C 1
ATOM 844 O O . GLU A 1 102 ? -10.528 -2.463 8.950 1.00 97.50 102 GLU A O 1
ATOM 849 N N . ARG A 1 103 ? -9.200 -1.092 7.766 1.00 96.50 103 ARG A N 1
ATOM 850 C CA . ARG A 1 103 ? -9.251 0.024 8.721 1.00 96.50 103 ARG A CA 1
ATOM 851 C C . ARG A 1 103 ? -10.691 0.443 9.010 1.00 96.50 103 ARG A C 1
ATOM 853 O O . ARG A 1 103 ? -11.045 0.624 10.174 1.00 96.50 103 ARG A O 1
ATOM 860 N N . GLN A 1 104 ? -11.513 0.596 7.973 1.00 96.75 104 GLN A N 1
ATOM 861 C CA . GLN A 1 104 ? -12.917 0.977 8.111 1.00 96.75 104 GLN A CA 1
ATOM 862 C C . GLN A 1 104 ? -13.712 -0.092 8.872 1.00 96.75 104 GLN A C 1
ATOM 864 O O . GLN A 1 104 ? -14.434 0.236 9.814 1.00 96.75 104 GLN A O 1
ATOM 869 N N . SER A 1 105 ? -13.521 -1.368 8.530 1.00 97.44 105 SER A N 1
ATOM 870 C CA . SER A 1 105 ? -14.157 -2.495 9.221 1.00 97.44 105 SER A CA 1
ATOM 871 C C . SER A 1 105 ? -13.791 -2.556 10.709 1.00 97.44 105 SER A C 1
ATOM 873 O O . SER A 1 105 ? -14.664 -2.739 11.558 1.00 97.44 105 SER A O 1
ATOM 875 N N . LEU A 1 106 ? -12.515 -2.352 11.055 1.00 96.12 106 LEU A N 1
ATOM 876 C CA . LEU A 1 106 ? -12.061 -2.318 12.449 1.00 96.12 106 LEU A CA 1
ATOM 877 C C . LEU A 1 106 ? -12.695 -1.156 13.223 1.00 96.12 106 LEU A C 1
ATOM 879 O O . LEU A 1 106 ? -13.167 -1.350 14.341 1.00 96.12 106 LEU A O 1
ATOM 883 N N . MET A 1 107 ? -12.765 0.037 12.623 1.00 95.38 107 MET A N 1
ATOM 884 C CA . MET A 1 107 ? -13.422 1.195 13.243 1.00 95.38 107 MET A CA 1
ATOM 885 C C . MET A 1 107 ? -14.919 0.951 13.477 1.00 95.38 107 MET A C 1
ATOM 887 O O . MET A 1 107 ? -15.456 1.350 14.510 1.00 95.38 107 MET A O 1
ATOM 891 N N . GLU A 1 108 ? -15.599 0.280 12.549 1.00 96.06 108 GLU A N 1
ATOM 892 C CA . GLU A 1 108 ? -17.008 -0.085 12.709 1.00 96.06 108 GLU A CA 1
ATOM 893 C C . GLU A 1 108 ? -17.226 -1.123 13.814 1.00 96.06 108 GLU A C 1
ATOM 895 O O . GLU A 1 108 ? -18.192 -1.004 14.567 1.00 96.06 108 GLU A O 1
ATOM 900 N N . GLN A 1 109 ? -16.339 -2.112 13.942 1.00 93.44 109 GLN A N 1
ATOM 901 C CA . GLN A 1 109 ? -16.397 -3.109 15.015 1.00 93.44 109 GLN A CA 1
ATOM 902 C C . GLN A 1 109 ? -1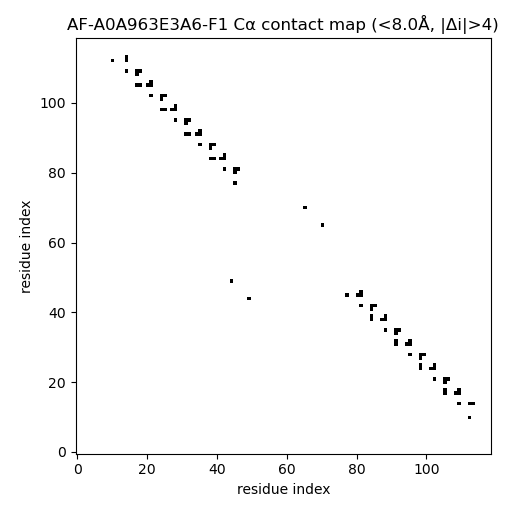6.183 -2.472 16.391 1.00 93.44 109 GLN A C 1
ATOM 904 O O . GLN A 1 109 ? -16.986 -2.709 17.292 1.00 93.44 109 GLN A O 1
ATOM 909 N N . ILE A 1 110 ? -15.171 -1.606 16.527 1.00 93.50 110 ILE A N 1
ATOM 910 C CA . ILE A 1 110 ? -14.922 -0.844 17.761 1.00 93.50 110 ILE A CA 1
ATOM 911 C C . ILE A 1 110 ? -16.168 -0.039 18.128 1.00 93.50 110 ILE A C 1
ATOM 913 O O . ILE A 1 110 ? -16.701 -0.197 19.222 1.00 93.50 110 ILE A O 1
ATOM 917 N N . LYS A 1 111 ? -16.708 0.734 17.179 1.00 92.62 111 LYS A N 1
ATOM 918 C CA . LYS A 1 111 ? -17.904 1.549 17.411 1.00 92.62 111 LYS A CA 1
ATOM 919 C C . LYS A 1 111 ? -19.108 0.713 17.851 1.00 92.62 111 LYS A C 1
ATOM 921 O O . LYS A 1 111 ? -19.872 1.164 18.693 1.00 92.62 111 LYS A O 1
ATOM 926 N N . ARG A 1 112 ? -19.310 -0.483 17.286 1.00 91.06 112 ARG A N 1
ATOM 927 C CA . ARG A 1 112 ? -20.409 -1.377 17.693 1.00 91.06 112 ARG A CA 1
ATOM 928 C C . ARG A 1 112 ? -20.239 -1.864 19.129 1.00 91.06 112 ARG A C 1
ATOM 930 O O . ARG A 1 112 ? -21.209 -1.814 19.875 1.00 91.06 112 ARG A O 1
ATOM 937 N N . LEU A 1 113 ? -19.035 -2.286 19.513 1.00 88.31 113 LEU A N 1
ATOM 938 C CA . LEU A 1 113 ? -18.739 -2.746 20.874 1.00 88.31 113 LEU A CA 1
ATOM 939 C C . LEU A 1 113 ? -18.861 -1.608 21.897 1.00 88.31 113 LEU A C 1
ATOM 941 O O . LEU A 1 113 ? -19.433 -1.797 22.966 1.00 88.31 113 LEU A O 1
ATOM 945 N N . GLU A 1 114 ? -18.412 -0.403 21.541 1.00 85.00 114 GLU A N 1
ATOM 946 C CA . GLU A 1 114 ? -18.577 0.808 22.358 1.00 85.00 114 GLU A CA 1
ATOM 947 C C . GLU A 1 114 ? -20.040 1.265 22.477 1.00 85.00 114 GLU A C 1
ATOM 949 O O . GLU A 1 114 ? -20.396 1.939 23.441 1.00 85.00 114 GLU A O 1
ATOM 954 N N . GLN A 1 115 ? -20.889 0.917 21.502 1.00 83.69 115 GLN A N 1
ATOM 955 C CA . GLN A 1 115 ? -22.328 1.207 21.473 1.00 83.69 115 GLN A CA 1
ATOM 956 C C . GLN A 1 115 ? -23.202 0.076 22.032 1.00 83.69 115 GLN A C 1
ATOM 958 O O . GLN A 1 115 ? -24.422 0.225 22.055 1.00 83.69 115 GLN A O 1
ATOM 963 N N . GLN A 1 116 ? -22.611 -1.011 22.539 1.00 69.44 116 GLN A N 1
ATOM 964 C CA . GLN A 1 116 ? -23.319 -2.055 23.286 1.00 69.44 116 GLN A CA 1
ATOM 965 C C . GLN A 1 116 ? -23.455 -1.843 24.820 1.00 69.44 116 GLN A C 1
ATOM 967 O O . GLN A 1 116 ? -23.632 -2.844 25.519 1.00 69.44 116 GLN A O 1
ATOM 972 N N . PRO A 1 117 ? -23.432 -0.631 25.421 1.00 59.47 117 PRO A N 1
ATOM 973 C CA . PRO A 1 117 ? -23.958 -0.475 26.764 1.00 59.47 117 PRO A CA 1
ATOM 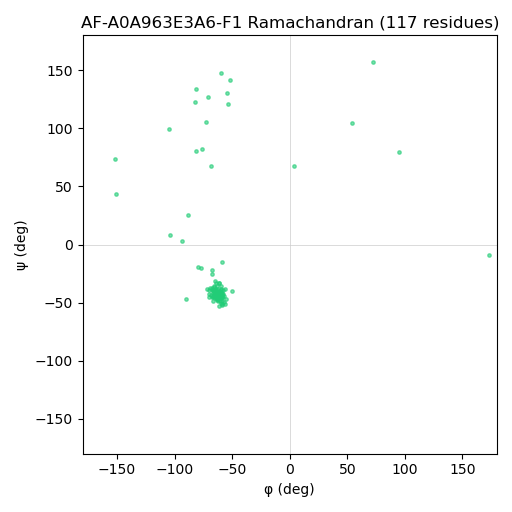974 C C . PRO A 1 117 ? -25.487 -0.331 26.704 1.00 59.47 117 PRO A C 1
ATOM 976 O O . PRO A 1 117 ? -25.995 0.479 25.936 1.00 59.47 117 PRO A O 1
ATOM 979 N N . GLU A 1 118 ? -26.174 -1.071 27.579 1.00 48.84 118 GLU A N 1
ATOM 980 C CA . GLU A 1 118 ? -27.624 -1.045 27.868 1.00 48.84 118 GLU A CA 1
ATOM 981 C C . GLU A 1 118 ? -28.505 -2.065 27.120 1.00 48.84 118 GLU A C 1
ATOM 983 O O . GLU A 1 118 ? -29.241 -1.708 26.210 1.00 48.84 118 GLU A O 1
ATOM 988 N N . GLU A 1 119 ? -28.511 -3.318 27.596 1.00 40.06 119 GLU A N 1
ATOM 989 C CA . GLU A 1 119 ? -29.739 -3.982 28.092 1.00 40.06 119 GLU A CA 1
ATOM 990 C C . GLU A 1 119 ? -29.416 -4.840 29.327 1.00 40.06 119 GLU A C 1
ATOM 992 O O . GLU A 1 119 ? -28.376 -5.541 29.318 1.00 40.06 119 GLU A O 1
#

Sequence (119 aa):
MMFPIIVWAENEQEVLRLEKALMRVQQEAQAVHQQFLMIQELRRNEIQGSPLADLPGATVQSTPIPKYEEMMQRQQEKKDRVEQLTTDLDRLYLQFNELNDERQSLMEQIKRLEQQPEE

Foldseek 3Di:
DDPDPVVVVVLVVVLVVLVVVLVVLVVVLVVLVVVLVVLVVVLVCLVVDDPVVPPPDPDPPDDDPDDPVVVVVVVVVSVVSNVVSVVSNVVSVVSSVVSVVSSVVSVVVSVVSVVPPDD

Mean predicted aligned error: 10.32 Å

Secondary structure (DSSP, 8-state):
---SHHHHHHHHHHHHHHHHHHHHHHHHHHHHHHHHHHHHHHHHHHHH--TTTS-TTS--S-PPPPPHHHHHHHHHHHHHHHHHHHHHHHHHHHHHHHHHHHHHHHHHHHHHHHT----

Nearest PDB structures (foldseek):
  2ysu-assembly1_B  TM=4.867E-01  e=1.315E+00  Escherichia coli
  8rd2-assembly1_A  TM=4.967E-01  e=2.715E+00  Trypanosoma brucei
  2b5u-assembly2_C  TM=4.913E-01  e=2.406E+00  Escherichia coli
  7a0g-assembly1_JJJ  TM=4.619E-01  e=3.064E+00  Serratia marcescens
  1ujw-assembly1_B  TM=4.328E-01  e=2.884E+00  Escherichia coli

Solvent-accessible surface area (backbone atoms only — not comparable to full-atom values): 6860 Å² total; per-residue (Å²): 142,89,79,63,71,67,60,55,57,51,51,54,54,50,42,56,53,44,52,52,50,39,54,50,40,52,52,49,38,51,50,42,50,53,50,41,56,53,45,53,51,52,41,47,46,62,74,74,46,61,76,79,79,70,54,92,74,83,64,98,66,89,67,77,79,72,54,71,66,57,55,52,48,54,54,47,55,52,50,53,51,45,52,50,43,48,54,52,44,55,50,38,52,51,53,39,50,54,37,50,54,51,42,51,53,42,54,52,51,42,52,50,63,73,62,62,75,88,131

pLDDT: mean 82.62, std 18.55, range [40.06, 98.06]

Radius of gyration: 26.75 Å; Cα contacts (8 Å, |Δi|>4): 46; chains: 1; bounding box: 68×32×72 Å